Protein AF-A0A2C5XDT3-F1 (afdb_monomer)

Sequence (100 aa):
MDTTAPIPTVDDSHIVASPERKNSLDNYLQHRPTRDSLVNKNILPPTTAAPAIQAHQMELQKSMRADTLNEKISHRPSPDTLLKSGVLANDPRIPSDDEA

pLDDT: mean 86.86, std 13.88, range [42.31, 98.38]

Secondary structure (DSSP, 8-state):
----PPPP---GGGTS--HHHHHHHHHHHHTPPPHHHHHHTTSS-S--S-GGGHHHHHHHHHHHHHHHHHHHHHTPPPHHHHHHTTS-SS-TTS--TT--

Mean predicted aligned error: 11.34 Å

InterPro domains:
  IPR004018 RPEL repeat [PF02755] (24-47)
  IPR004018 RPEL repeat [PF02755] (69-88)
  IPR004018 RPEL repeat [PS51073] (23-48)
  IPR004018 RPEL repeat [PS51073] (67-92)
  IPR004018 RPEL repeat [SM00707] (23-48)
  IPR004018 RPEL repeat [SM00707] (67-92)
  IPR043451 Myocardin-like [PTHR22793] (21-88)

Radius of gyration: 30.21 Å; Cα contacts (8 Å, |Δi|>4): 21; chains: 1; bounding box: 70×46×77 Å

Nearest PDB structures (foldseek):
  3tpq-assembly1_M  TM=8.872E-01  e=1.530E-02  Mus musculus
  2yjf-assembly1_M  TM=7.401E-01  e=6.070E-03  Mus musculus

Solvent-accessible surface area (backbone atoms only — not comparable to full-atom values): 6603 Å² total; per-residue (Å²): 137,84,83,80,74,84,75,82,79,78,82,60,79,84,72,62,87,47,68,67,58,51,52,55,50,51,54,52,61,75,68,54,78,54,70,65,61,34,32,76,68,68,74,38,79,93,64,87,63,58,82,91,49,43,65,60,52,52,50,52,55,48,51,54,51,49,53,56,46,52,56,52,57,77,66,54,76,55,69,68,61,34,40,76,70,65,76,35,94,70,66,87,89,53,83,73,86,86,81,121

Structure (mmCIF, N/CA/C/O backbone):
data_AF-A0A2C5XDT3-F1
#
_entry.id   AF-A0A2C5XDT3-F1
#
loop_
_atom_site.group_PDB
_atom_site.id
_atom_site.type_symbol
_atom_site.label_atom_id
_atom_site.label_alt_id
_atom_site.label_comp_id
_atom_site.label_asym_id
_atom_site.label_entity_id
_atom_site.label_seq_id
_atom_site.pdbx_PDB_ins_code
_atom_site.Cartn_x
_atom_site.Cartn_y
_atom_site.Cartn_z
_atom_site.occupancy
_atom_site.B_iso_or_equiv
_atom_site.auth_seq_id
_atom_site.auth_comp_id
_atom_site.auth_asym_id
_atom_site.auth_atom_id
_atom_site.pdbx_PDB_model_num
ATOM 1 N N . MET A 1 1 ? 47.969 26.725 -35.139 1.00 46.31 1 MET A N 1
ATOM 2 C CA . MET A 1 1 ? 48.409 25.993 -33.935 1.00 46.31 1 MET A CA 1
ATOM 3 C C . MET A 1 1 ? 47.168 25.324 -33.371 1.00 46.31 1 MET A C 1
ATOM 5 O O . MET A 1 1 ? 46.492 25.922 -32.548 1.00 46.31 1 MET A O 1
ATOM 9 N N . ASP A 1 2 ? 46.806 24.161 -33.915 1.00 42.31 2 ASP A N 1
ATOM 10 C CA . ASP A 1 2 ? 45.640 23.388 -33.476 1.00 42.31 2 ASP A CA 1
ATOM 11 C C . ASP A 1 2 ? 46.068 22.436 -32.361 1.00 42.31 2 ASP A C 1
ATOM 13 O O . ASP A 1 2 ? 46.767 21.451 -32.598 1.00 42.31 2 ASP A O 1
ATOM 17 N N . THR A 1 3 ? 45.673 22.749 -31.131 1.00 54.56 3 THR A N 1
ATOM 18 C CA . THR A 1 3 ? 45.831 21.851 -29.986 1.00 54.56 3 THR A CA 1
ATOM 19 C C . THR A 1 3 ? 44.597 20.956 -29.927 1.00 54.56 3 THR A C 1
ATOM 21 O O . THR A 1 3 ? 43.594 21.315 -29.315 1.00 54.56 3 THR A O 1
ATOM 24 N N . THR A 1 4 ? 44.649 19.793 -30.582 1.00 59.06 4 THR A N 1
ATOM 25 C CA . THR A 1 4 ? 43.655 18.735 -30.361 1.00 59.06 4 THR A CA 1
ATOM 26 C C . THR A 1 4 ? 44.017 18.033 -29.048 1.00 59.06 4 THR A C 1
ATOM 28 O O . THR A 1 4 ? 45.078 17.421 -28.921 1.00 59.06 4 THR A O 1
ATOM 31 N N . ALA A 1 5 ? 43.205 18.234 -28.010 1.00 68.44 5 ALA A N 1
ATOM 32 C CA . ALA A 1 5 ? 43.407 17.580 -26.722 1.00 68.44 5 ALA A CA 1
ATOM 33 C C . ALA A 1 5 ? 43.130 16.070 -26.862 1.00 68.44 5 ALA A C 1
ATOM 35 O O . ALA A 1 5 ? 42.187 15.697 -27.565 1.00 68.44 5 ALA A O 1
ATOM 36 N N . PRO A 1 6 ? 43.914 15.189 -26.213 1.00 69.56 6 PRO A N 1
ATOM 37 C CA . PRO A 1 6 ? 43.668 13.757 -26.269 1.00 69.56 6 PRO A CA 1
ATOM 38 C C . PRO A 1 6 ? 42.313 13.443 -25.628 1.00 69.56 6 PRO A C 1
ATOM 40 O O . PRO A 1 6 ? 42.061 13.757 -24.465 1.00 69.56 6 PRO A O 1
ATOM 43 N N . ILE A 1 7 ? 41.439 12.831 -26.423 1.00 69.50 7 ILE A N 1
ATOM 44 C CA . ILE A 1 7 ? 40.157 12.275 -25.989 1.00 69.50 7 ILE A CA 1
ATOM 45 C C . ILE A 1 7 ? 40.434 11.265 -24.862 1.00 69.50 7 ILE A C 1
ATOM 47 O O . ILE A 1 7 ? 41.283 10.389 -25.055 1.00 69.50 7 ILE A O 1
ATOM 51 N N . PRO A 1 8 ? 39.763 11.353 -23.699 1.00 67.44 8 PRO A N 1
ATOM 52 C CA . PRO A 1 8 ? 39.918 10.354 -22.651 1.00 67.44 8 PRO A CA 1
ATOM 53 C C . PRO A 1 8 ? 39.470 8.990 -23.184 1.00 67.44 8 PRO A C 1
ATOM 55 O O . PRO A 1 8 ? 38.329 8.819 -23.614 1.00 67.44 8 PRO A O 1
ATOM 58 N N . THR A 1 9 ? 40.379 8.019 -23.176 1.00 68.25 9 THR A N 1
ATOM 59 C CA . THR A 1 9 ? 40.072 6.620 -23.473 1.00 68.25 9 THR A CA 1
ATOM 60 C C . THR A 1 9 ? 39.172 6.082 -22.365 1.00 68.25 9 THR A C 1
ATOM 62 O O . THR A 1 9 ? 39.618 5.934 -21.227 1.00 68.25 9 THR A O 1
ATOM 65 N N . VAL A 1 10 ? 37.902 5.832 -22.677 1.00 72.38 10 VAL A N 1
ATOM 66 C CA . VAL A 1 10 ? 36.990 5.114 -21.782 1.00 72.38 10 VAL A CA 1
ATOM 67 C C . VAL A 1 10 ? 37.496 3.678 -21.609 1.00 72.38 10 VAL A C 1
ATOM 69 O O . VAL A 1 10 ? 37.703 2.959 -22.584 1.00 72.38 10 VAL A O 1
ATOM 72 N N . ASP A 1 11 ? 37.773 3.285 -20.366 1.00 66.69 11 ASP A N 1
ATOM 73 C CA . ASP A 1 11 ? 38.167 1.921 -20.018 1.00 66.69 11 ASP A CA 1
ATOM 74 C C . ASP A 1 11 ? 36.921 1.019 -19.972 1.00 66.69 11 ASP A C 1
ATOM 76 O O . ASP A 1 11 ? 36.252 0.888 -18.947 1.00 66.69 11 ASP A O 1
ATOM 80 N N . ASP A 1 12 ? 36.587 0.405 -21.109 1.00 65.56 12 ASP A N 1
ATOM 81 C CA . ASP A 1 12 ? 35.429 -0.490 -21.263 1.00 65.56 12 ASP A CA 1
ATOM 82 C C . ASP A 1 12 ? 35.699 -1.932 -20.778 1.00 65.56 12 ASP A C 1
ATOM 84 O O . ASP A 1 12 ? 34.931 -2.860 -21.066 1.00 65.56 12 ASP A O 1
ATOM 88 N N . SER A 1 13 ? 36.760 -2.150 -19.992 1.00 65.62 13 SER A N 1
ATOM 89 C CA . SER A 1 13 ? 37.154 -3.459 -19.442 1.00 65.62 13 SER A CA 1
ATOM 90 C C . SER A 1 13 ? 36.039 -4.169 -18.658 1.00 65.62 13 SER A C 1
ATOM 92 O O . SER A 1 13 ? 36.014 -5.397 -18.553 1.00 65.62 13 SER A O 1
ATOM 94 N N . HIS A 1 14 ? 35.060 -3.425 -18.139 1.00 64.00 14 HIS A N 1
ATOM 95 C CA . HIS A 1 14 ? 33.908 -3.981 -17.423 1.00 64.00 14 HIS A CA 1
ATOM 96 C C . HIS A 1 14 ? 32.747 -4.425 -18.334 1.00 64.00 14 HIS A C 1
ATOM 98 O O . HIS A 1 14 ? 31.894 -5.199 -17.891 1.00 64.00 14 HIS A O 1
ATOM 104 N N . ILE A 1 15 ? 32.720 -3.993 -19.598 1.00 62.38 15 ILE A N 1
ATOM 105 C CA . ILE A 1 15 ? 31.623 -4.244 -20.550 1.00 62.38 15 ILE A CA 1
ATOM 106 C C . ILE A 1 15 ? 31.860 -5.521 -21.373 1.00 62.38 15 ILE A C 1
ATOM 108 O O . ILE A 1 15 ? 30.906 -6.168 -21.813 1.00 62.38 15 ILE A O 1
ATOM 112 N N . VAL A 1 16 ? 33.111 -5.970 -21.521 1.00 67.75 16 VAL A N 1
ATOM 113 C CA . VAL A 1 16 ? 33.431 -7.218 -22.235 1.00 67.75 16 VAL A CA 1
ATOM 114 C C . VAL A 1 16 ? 32.807 -8.426 -21.543 1.00 67.75 16 VAL A C 1
ATOM 116 O O . VAL A 1 16 ? 33.043 -8.687 -20.362 1.00 67.75 16 VAL A O 1
ATOM 119 N N . ALA A 1 17 ? 31.976 -9.164 -22.281 1.00 69.12 17 ALA A N 1
ATOM 120 C CA . ALA A 1 17 ? 31.184 -10.288 -21.797 1.00 69.12 17 ALA A CA 1
ATOM 121 C C . ALA A 1 17 ? 32.064 -11.495 -21.412 1.00 69.12 17 ALA A C 1
ATOM 123 O O . ALA A 1 17 ? 32.197 -12.448 -22.180 1.00 69.12 17 ALA A O 1
ATOM 124 N N . SER A 1 18 ? 32.640 -11.455 -20.206 1.00 81.69 18 SER A N 1
ATOM 125 C CA . SER A 1 18 ? 33.419 -12.554 -19.635 1.00 81.69 18 SER A CA 1
ATOM 126 C C . SER A 1 18 ? 32.533 -13.793 -19.426 1.00 81.69 18 SER A C 1
ATOM 128 O O . SER A 1 18 ? 31.410 -13.659 -18.920 1.00 81.69 18 SER A O 1
ATOM 130 N N . PRO A 1 19 ? 33.004 -15.000 -19.789 1.00 83.25 19 PRO A N 1
ATOM 131 C CA . PRO A 1 19 ? 32.267 -16.245 -19.569 1.00 83.25 19 PRO A CA 1
ATOM 132 C C . PRO A 1 19 ? 31.945 -16.490 -18.088 1.00 83.25 19 PRO A C 1
ATOM 134 O O . PRO A 1 19 ? 30.882 -17.022 -17.777 1.00 83.25 19 PRO A O 1
ATOM 137 N N . GLU A 1 20 ? 32.795 -16.031 -17.169 1.00 86.62 20 GLU A N 1
ATOM 138 C CA . GLU A 1 20 ? 32.569 -16.134 -15.721 1.00 86.62 20 GLU A CA 1
ATOM 139 C C . GLU A 1 20 ? 31.346 -15.323 -15.279 1.00 86.62 20 GLU A C 1
ATOM 141 O O . GLU A 1 20 ? 30.510 -15.802 -14.513 1.00 86.62 20 GLU A O 1
ATOM 146 N N . ARG A 1 21 ? 31.189 -14.110 -15.829 1.00 86.62 21 ARG A N 1
ATOM 147 C CA . ARG A 1 21 ? 30.027 -13.254 -15.559 1.00 86.62 21 ARG A CA 1
ATOM 148 C C . ARG A 1 21 ? 28.742 -13.883 -16.092 1.00 86.62 21 ARG A C 1
ATOM 150 O O . ARG A 1 21 ? 27.712 -13.805 -15.430 1.00 86.62 21 ARG A O 1
ATOM 157 N N . LYS A 1 22 ? 28.808 -14.518 -17.269 1.00 88.44 22 LYS A N 1
ATOM 158 C CA . LYS A 1 22 ? 27.668 -15.231 -17.866 1.00 88.44 22 LYS A CA 1
ATOM 159 C C . LYS A 1 22 ? 27.235 -16.414 -17.000 1.00 88.44 22 LYS A C 1
ATOM 161 O O . LYS A 1 22 ? 26.050 -16.543 -16.727 1.00 88.44 22 LYS A O 1
ATOM 166 N N . ASN A 1 23 ? 28.189 -17.225 -16.540 1.00 91.56 23 ASN A N 1
ATOM 167 C CA . ASN A 1 23 ? 27.916 -18.378 -15.681 1.00 91.56 23 ASN A CA 1
ATOM 168 C C . ASN A 1 23 ? 27.311 -17.946 -14.332 1.00 91.56 23 ASN A C 1
ATOM 170 O O . ASN A 1 23 ? 26.259 -18.435 -13.930 1.00 91.56 23 ASN A O 1
ATOM 174 N N . SER A 1 24 ? 27.914 -16.946 -13.681 1.00 92.25 24 SER A N 1
ATOM 175 C CA . SER A 1 24 ? 27.396 -16.387 -12.427 1.00 92.25 24 SER A CA 1
ATOM 176 C C . SER A 1 24 ? 25.963 -15.858 -12.576 1.00 92.25 24 SER A C 1
ATOM 178 O O . SER A 1 24 ? 25.092 -16.193 -11.773 1.00 92.25 24 SER A O 1
ATOM 180 N N . LEU A 1 25 ? 25.682 -15.094 -13.640 1.00 92.06 25 LEU A N 1
ATOM 181 C CA . LEU A 1 25 ? 24.339 -14.585 -13.919 1.00 92.06 25 LEU A CA 1
ATOM 182 C C . LEU A 1 25 ? 23.323 -15.714 -14.134 1.00 92.06 25 LEU A C 1
ATOM 184 O O . LEU A 1 25 ? 22.228 -15.638 -13.580 1.00 92.06 25 LEU A O 1
ATOM 188 N N . ASP A 1 26 ? 23.672 -16.744 -14.907 1.00 94.56 26 ASP A N 1
ATOM 189 C CA . ASP A 1 26 ? 22.775 -17.874 -15.168 1.00 94.56 26 ASP A CA 1
ATOM 190 C C . ASP A 1 26 ? 22.390 -18.592 -13.866 1.00 94.56 26 ASP A C 1
ATOM 192 O O . ASP A 1 26 ? 21.207 -18.802 -13.594 1.00 94.56 26 ASP A O 1
ATOM 196 N N . ASN A 1 27 ? 23.364 -18.831 -12.983 1.00 95.56 27 ASN A N 1
ATOM 197 C CA . ASN A 1 27 ? 23.122 -19.398 -11.657 1.00 95.56 27 ASN A CA 1
ATOM 198 C C . ASN A 1 27 ? 22.157 -18.536 -10.811 1.00 95.56 27 ASN A C 1
ATOM 200 O O . ASN A 1 27 ? 21.205 -19.046 -10.217 1.00 95.56 27 ASN A O 1
ATOM 204 N N . TYR A 1 28 ? 22.335 -17.209 -10.792 1.00 96.12 28 TYR A N 1
ATOM 205 C CA . TYR A 1 28 ? 21.421 -16.310 -10.072 1.00 96.12 28 TYR A CA 1
ATOM 206 C C . TYR A 1 28 ? 20.012 -16.264 -10.673 1.00 96.12 28 TYR A C 1
ATOM 208 O O . TYR A 1 28 ? 19.036 -16.119 -9.933 1.00 96.12 28 TYR A O 1
ATOM 216 N N . LEU A 1 29 ? 19.881 -16.386 -11.995 1.00 95.62 29 LEU A N 1
ATOM 217 C CA . LEU A 1 29 ? 18.580 -16.424 -12.662 1.00 95.62 29 LEU A CA 1
ATOM 218 C C . LEU A 1 29 ? 17.829 -17.726 -12.365 1.00 95.62 29 LEU A C 1
ATOM 220 O O . LEU A 1 29 ? 16.619 -17.674 -12.142 1.00 95.62 29 LEU A O 1
ATOM 224 N N . GLN A 1 30 ? 18.532 -18.860 -12.287 1.00 96.00 30 GLN A N 1
ATOM 225 C CA . GLN A 1 30 ? 17.951 -20.152 -11.901 1.00 96.00 30 GLN A CA 1
ATOM 226 C C . GLN A 1 30 ? 17.426 -20.152 -10.460 1.00 96.00 30 GLN A C 1
ATOM 228 O O . GLN A 1 30 ? 16.427 -20.804 -10.164 1.00 96.00 30 GLN A O 1
ATOM 233 N N . HIS A 1 31 ? 18.083 -19.430 -9.551 1.00 95.81 31 HIS A N 1
ATOM 234 C CA . HIS A 1 31 ? 17.699 -19.349 -8.134 1.00 95.81 31 HIS A CA 1
ATOM 235 C C . HIS A 1 31 ? 16.898 -18.086 -7.797 1.00 95.81 31 HIS A C 1
ATOM 237 O O . HIS A 1 31 ? 16.741 -17.724 -6.627 1.00 95.81 31 HIS A O 1
ATOM 243 N N . ARG A 1 32 ? 16.379 -17.395 -8.815 1.00 96.38 32 ARG A N 1
ATOM 244 C CA . ARG A 1 32 ? 15.620 -16.161 -8.640 1.00 96.38 32 ARG A CA 1
ATOM 245 C C . ARG A 1 32 ? 14.321 -16.429 -7.859 1.00 96.38 32 ARG A C 1
ATOM 247 O O . ARG A 1 32 ? 13.495 -17.222 -8.309 1.00 96.38 32 ARG A O 1
ATOM 254 N N . PRO A 1 33 ? 14.073 -15.719 -6.743 1.00 96.62 33 PRO A N 1
ATOM 255 C CA . PRO A 1 33 ? 12.808 -15.819 -6.023 1.00 96.62 33 PRO A CA 1
ATOM 256 C C . PRO A 1 33 ? 11.610 -15.402 -6.881 1.00 96.62 33 PRO A C 1
ATOM 258 O O . PRO A 1 33 ? 11.697 -14.480 -7.699 1.00 96.62 33 PRO A O 1
ATOM 261 N N . THR A 1 34 ? 10.463 -16.039 -6.644 1.00 96.81 34 THR A N 1
ATOM 262 C CA . THR A 1 34 ? 9.202 -15.661 -7.289 1.00 96.81 34 THR A CA 1
ATOM 263 C C . THR A 1 34 ? 8.736 -14.282 -6.824 1.00 96.81 34 THR A C 1
ATOM 265 O O . THR A 1 34 ? 9.071 -13.820 -5.727 1.00 96.81 34 THR A O 1
ATOM 268 N N . ARG A 1 35 ? 7.917 -13.621 -7.651 1.00 95.00 35 ARG A N 1
ATOM 269 C CA . ARG A 1 35 ? 7.324 -12.320 -7.314 1.00 95.00 35 ARG A CA 1
ATOM 270 C C . ARG A 1 35 ? 6.573 -12.378 -5.982 1.00 95.00 35 ARG A C 1
ATOM 272 O O . ARG A 1 35 ? 6.789 -11.511 -5.140 1.00 95.00 35 ARG A O 1
ATOM 279 N N . ASP A 1 36 ? 5.753 -13.405 -5.774 1.00 96.19 36 ASP A N 1
ATOM 280 C CA . ASP A 1 36 ? 4.953 -13.556 -4.554 1.00 96.19 36 ASP A CA 1
ATOM 281 C C . ASP A 1 36 ? 5.826 -13.682 -3.305 1.00 96.19 36 ASP A C 1
ATOM 283 O O . ASP A 1 36 ? 5.538 -13.058 -2.285 1.00 96.19 36 ASP A O 1
ATOM 287 N N . SER A 1 37 ? 6.958 -14.396 -3.384 1.00 96.81 37 SER A N 1
ATOM 288 C CA . SER A 1 37 ? 7.898 -14.456 -2.261 1.00 96.81 37 SER A CA 1
ATOM 289 C C . SER A 1 37 ? 8.474 -13.083 -1.909 1.00 96.81 37 SER A C 1
ATOM 291 O O . SER A 1 37 ? 8.732 -12.836 -0.732 1.00 96.81 37 SER A O 1
ATOM 293 N N . LEU A 1 38 ? 8.718 -12.212 -2.891 1.00 96.62 38 LEU A N 1
ATOM 294 C CA . LEU A 1 38 ? 9.240 -10.864 -2.647 1.00 96.62 38 LEU A CA 1
ATOM 295 C C . LEU A 1 38 ? 8.170 -9.946 -2.054 1.00 96.62 38 LEU A C 1
ATOM 297 O O . LEU A 1 38 ? 8.478 -9.141 -1.178 1.00 96.62 38 LEU A O 1
ATOM 301 N N . VAL A 1 39 ? 6.921 -10.096 -2.496 1.00 95.88 39 VAL A N 1
ATOM 302 C CA . VAL A 1 39 ? 5.771 -9.367 -1.951 1.00 95.88 39 VAL A CA 1
ATOM 303 C C . VAL A 1 39 ? 5.504 -9.770 -0.501 1.00 95.88 39 VAL A C 1
ATOM 305 O O . VAL A 1 39 ? 5.414 -8.905 0.364 1.00 95.88 39 VAL A O 1
ATOM 308 N N . ASN A 1 40 ? 5.482 -11.071 -0.202 1.00 96.56 40 ASN A N 1
ATOM 309 C CA . ASN A 1 40 ? 5.276 -11.579 1.160 1.00 96.56 40 ASN A CA 1
ATOM 310 C C . ASN A 1 40 ? 6.382 -11.134 2.127 1.00 96.56 40 ASN A C 1
ATOM 312 O O . ASN A 1 40 ? 6.129 -10.908 3.308 1.00 96.56 40 ASN A O 1
ATOM 316 N N . LYS A 1 41 ? 7.610 -10.973 1.623 1.00 97.38 41 LYS A N 1
ATOM 317 C CA . LYS A 1 41 ? 8.744 -10.431 2.386 1.00 97.38 41 LYS A CA 1
ATOM 318 C C . LYS A 1 41 ? 8.760 -8.897 2.453 1.00 97.38 41 LYS A C 1
ATOM 320 O O . LYS A 1 41 ? 9.711 -8.343 2.989 1.00 97.38 41 LYS A O 1
ATOM 325 N N . ASN A 1 42 ? 7.739 -8.215 1.929 1.00 95.06 42 ASN A N 1
ATOM 326 C CA . ASN A 1 42 ? 7.639 -6.752 1.851 1.00 95.06 42 ASN A CA 1
ATOM 327 C C . ASN A 1 42 ? 8.807 -6.076 1.102 1.00 95.06 42 ASN A C 1
ATOM 329 O O . ASN A 1 42 ? 9.133 -4.923 1.367 1.00 95.06 42 ASN A O 1
ATOM 333 N N . ILE A 1 43 ? 9.437 -6.783 0.158 1.00 96.00 43 ILE A N 1
ATOM 334 C CA . ILE A 1 43 ? 10.498 -6.234 -0.703 1.00 96.00 43 ILE A CA 1
ATOM 335 C C . ILE A 1 43 ? 9.881 -5.545 -1.924 1.00 96.00 43 ILE A C 1
ATOM 337 O O . ILE A 1 43 ? 10.309 -4.461 -2.311 1.00 96.00 43 ILE A O 1
ATOM 341 N N . LEU A 1 44 ? 8.875 -6.177 -2.539 1.00 94.12 44 LEU A N 1
ATOM 342 C CA . LEU A 1 44 ? 8.146 -5.626 -3.681 1.00 94.12 44 LEU A CA 1
ATOM 343 C C . LEU A 1 44 ? 6.733 -5.212 -3.248 1.00 94.12 44 LEU A C 1
ATOM 345 O O . LEU A 1 44 ? 6.086 -5.974 -2.528 1.00 94.12 44 LEU A O 1
ATOM 349 N N . PRO A 1 45 ? 6.204 -4.060 -3.697 1.00 92.44 45 PRO A N 1
ATOM 350 C CA . PRO A 1 45 ? 4.836 -3.689 -3.375 1.00 92.44 45 PRO A CA 1
ATOM 351 C C . PRO A 1 45 ? 3.822 -4.656 -4.028 1.00 92.44 45 PRO A C 1
ATOM 353 O O . PRO A 1 45 ? 3.997 -5.044 -5.191 1.00 92.44 45 PRO A O 1
ATOM 356 N N . PRO A 1 46 ? 2.726 -5.013 -3.326 1.00 92.88 46 PRO A N 1
ATOM 357 C CA . PRO A 1 46 ? 1.656 -5.885 -3.820 1.00 92.88 46 PRO A CA 1
ATOM 358 C C . PRO A 1 46 ? 0.726 -5.146 -4.800 1.00 92.88 46 PRO A C 1
ATOM 360 O O . PRO A 1 46 ? -0.490 -5.135 -4.634 1.00 92.88 46 PRO A O 1
ATOM 363 N N . THR A 1 47 ? 1.277 -4.462 -5.803 1.00 92.06 47 THR A N 1
ATOM 364 C CA . THR A 1 47 ? 0.485 -3.702 -6.774 1.00 92.06 47 THR A CA 1
ATOM 365 C C . THR A 1 47 ? 0.844 -4.052 -8.210 1.00 92.06 47 THR A C 1
ATOM 367 O O . THR A 1 47 ? 2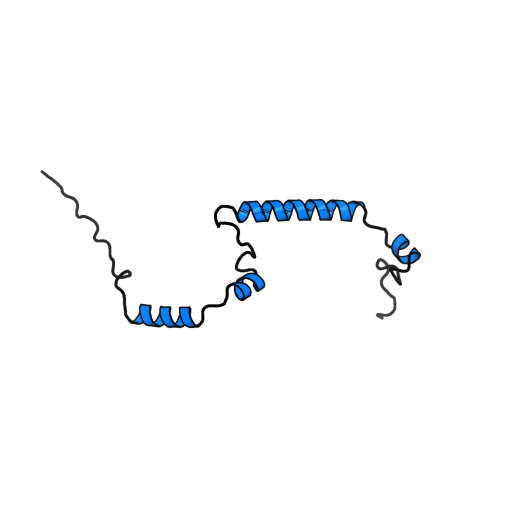.003 -4.311 -8.545 1.00 92.06 47 THR A O 1
ATOM 370 N N . THR A 1 48 ? -0.178 -4.043 -9.062 1.00 91.88 48 THR A N 1
ATOM 371 C CA . THR A 1 48 ? -0.070 -4.163 -10.523 1.00 91.88 48 THR A CA 1
ATOM 372 C C . THR A 1 48 ? -0.009 -2.781 -11.191 1.00 91.88 48 THR A C 1
ATOM 374 O O . THR A 1 48 ? 0.104 -2.686 -12.409 1.00 91.88 48 THR A O 1
ATOM 377 N N . ALA A 1 49 ? -0.079 -1.693 -10.415 1.00 92.31 49 ALA A N 1
ATOM 378 C CA . ALA A 1 49 ? 0.017 -0.336 -10.939 1.00 92.31 49 ALA A CA 1
ATOM 379 C C . ALA A 1 49 ? 1.385 -0.070 -11.589 1.00 92.31 49 ALA A C 1
ATOM 381 O O . ALA A 1 49 ? 2.416 -0.616 -11.177 1.00 92.31 49 ALA A O 1
ATOM 382 N N . ALA A 1 50 ? 1.392 0.803 -12.598 1.00 94.50 50 ALA A N 1
ATOM 383 C CA . ALA A 1 50 ? 2.610 1.185 -13.301 1.00 94.50 50 ALA A CA 1
ATOM 384 C C . ALA A 1 50 ? 3.628 1.825 -12.334 1.00 94.50 50 ALA A C 1
ATOM 386 O O . ALA A 1 50 ? 3.210 2.599 -11.471 1.00 94.50 50 ALA A O 1
ATOM 387 N N . PRO A 1 51 ? 4.947 1.577 -12.488 1.00 93.38 51 PRO A N 1
ATOM 388 C CA . PRO A 1 51 ? 5.975 2.044 -11.549 1.00 93.38 51 PRO A CA 1
ATOM 389 C C . PRO A 1 51 ? 5.901 3.538 -11.213 1.00 93.38 51 PRO A C 1
ATOM 391 O O . PRO A 1 51 ? 6.093 3.918 -10.063 1.00 93.38 51 PRO A O 1
ATOM 394 N N . ALA A 1 52 ? 5.537 4.372 -12.193 1.00 95.94 52 ALA A N 1
ATOM 395 C CA . ALA A 1 52 ? 5.430 5.820 -12.031 1.00 95.94 52 ALA A CA 1
ATOM 396 C C . ALA A 1 52 ? 4.350 6.274 -11.027 1.00 95.94 52 ALA A C 1
ATOM 398 O O . ALA A 1 52 ? 4.467 7.358 -10.470 1.00 95.94 52 ALA A O 1
ATOM 399 N N . ILE A 1 53 ? 3.307 5.470 -10.785 1.00 95.81 53 ILE A N 1
ATOM 400 C CA . ILE A 1 53 ? 2.154 5.851 -9.942 1.00 95.81 53 ILE A CA 1
ATOM 401 C C . ILE A 1 53 ? 2.044 5.033 -8.648 1.00 95.81 53 ILE A C 1
ATOM 403 O O . ILE A 1 53 ? 1.150 5.284 -7.840 1.00 95.81 53 ILE A O 1
ATOM 407 N N . GLN A 1 54 ? 2.939 4.065 -8.419 1.00 95.00 54 GLN A N 1
ATOM 408 C CA . GLN A 1 54 ? 2.882 3.195 -7.235 1.00 95.00 54 GLN A CA 1
ATOM 409 C C . GLN A 1 54 ? 2.979 3.998 -5.934 1.00 95.00 54 GLN A C 1
ATOM 411 O O . GLN A 1 54 ? 2.236 3.731 -4.992 1.00 95.00 54 GLN A O 1
ATOM 416 N N . ALA A 1 55 ? 3.838 5.021 -5.907 1.00 93.94 55 ALA A N 1
ATOM 417 C CA . ALA A 1 55 ? 4.004 5.891 -4.747 1.00 93.94 55 ALA A CA 1
ATOM 418 C C . ALA A 1 55 ? 2.696 6.610 -4.375 1.00 93.94 55 ALA A C 1
ATOM 420 O O . ALA A 1 55 ? 2.248 6.521 -3.233 1.00 93.94 55 ALA A O 1
ATOM 421 N N . HIS A 1 56 ? 2.032 7.235 -5.353 1.00 96.19 56 HIS A N 1
ATOM 422 C CA . HIS A 1 56 ? 0.759 7.926 -5.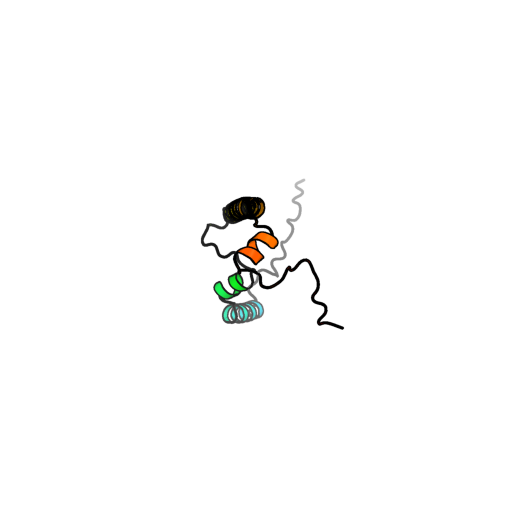134 1.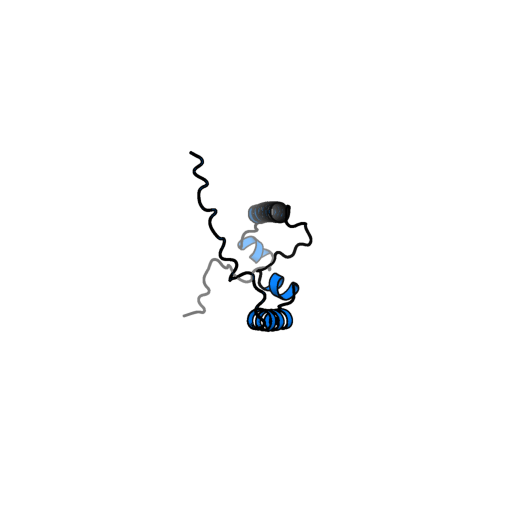00 96.19 56 HIS A CA 1
ATOM 423 C C . HIS A 1 56 ? -0.361 6.975 -4.703 1.00 96.19 56 HIS A C 1
ATOM 425 O O . HIS A 1 56 ? -1.153 7.303 -3.822 1.00 96.19 56 HIS A O 1
ATOM 431 N N . GLN A 1 57 ? -0.413 5.766 -5.270 1.00 95.75 57 GLN A N 1
ATOM 432 C CA . GLN A 1 57 ? -1.370 4.749 -4.836 1.00 95.75 57 GLN A CA 1
ATOM 433 C C . GLN A 1 57 ? -1.164 4.372 -3.361 1.00 95.75 57 GLN A C 1
ATOM 435 O O . GLN A 1 57 ? -2.133 4.276 -2.608 1.00 95.75 57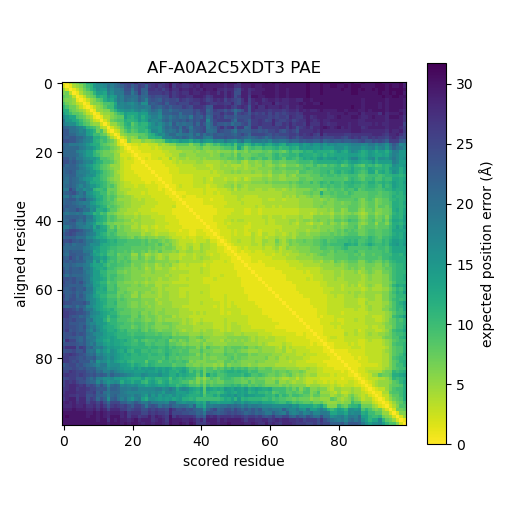 GLN A O 1
ATOM 440 N N . MET A 1 58 ? 0.086 4.158 -2.940 1.00 94.38 58 MET A N 1
ATOM 441 C CA . MET A 1 58 ? 0.412 3.808 -1.555 1.00 94.38 58 MET A CA 1
ATOM 442 C C . MET A 1 58 ? 0.090 4.946 -0.585 1.00 94.38 58 MET A C 1
ATOM 444 O O . MET A 1 58 ? -0.416 4.692 0.509 1.00 94.38 58 MET A O 1
ATOM 448 N N . GLU A 1 59 ? 0.354 6.188 -0.985 1.00 96.69 59 GLU A N 1
ATOM 449 C CA . GLU A 1 59 ? 0.017 7.382 -0.213 1.00 96.69 59 GLU A CA 1
ATOM 450 C C . GLU A 1 59 ? -1.495 7.505 0.000 1.00 96.69 59 GLU A C 1
ATOM 452 O O . GLU A 1 59 ? -1.945 7.615 1.143 1.00 96.69 59 GLU A O 1
ATOM 457 N N . LEU A 1 60 ? -2.288 7.359 -1.064 1.00 96.69 60 LEU A N 1
ATOM 458 C CA . LEU A 1 60 ? -3.747 7.354 -0.974 1.00 96.69 60 LEU A CA 1
ATOM 459 C C . LEU A 1 60 ? -4.247 6.240 -0.046 1.00 96.69 60 LEU A C 1
ATOM 461 O O . LEU A 1 60 ? -5.022 6.496 0.873 1.00 96.69 60 LEU A O 1
ATOM 465 N N . GLN A 1 61 ? -3.764 5.008 -0.231 1.00 96.19 61 GLN A N 1
ATOM 466 C CA . GLN A 1 61 ? -4.135 3.879 0.628 1.00 96.19 61 GLN A CA 1
ATOM 467 C C . GLN A 1 61 ? -3.772 4.115 2.096 1.00 96.19 61 GLN A C 1
ATOM 469 O O . GLN A 1 61 ? -4.477 3.641 2.989 1.00 96.19 61 GLN A O 1
ATOM 474 N N . LYS A 1 62 ? -2.658 4.802 2.364 1.00 97.38 62 LYS A N 1
ATOM 475 C CA . LYS A 1 62 ? -2.249 5.167 3.720 1.00 97.38 62 LYS A CA 1
ATOM 476 C C . LYS A 1 62 ? -3.189 6.215 4.310 1.00 97.38 62 LYS A C 1
ATOM 478 O O . LYS A 1 62 ? -3.618 6.014 5.442 1.00 97.38 62 LYS A O 1
ATOM 483 N N . SER A 1 63 ? -3.538 7.261 3.557 1.00 98.25 63 SER A N 1
ATOM 484 C CA . SER A 1 63 ? -4.502 8.281 3.997 1.00 98.25 63 SER A CA 1
ATOM 485 C C . SER A 1 63 ? -5.848 7.647 4.326 1.00 98.25 63 SER A C 1
ATOM 487 O O . SER A 1 63 ? -6.310 7.754 5.453 1.00 98.25 63 SER A O 1
ATOM 489 N N . MET A 1 64 ? -6.402 6.851 3.406 1.00 98.31 64 MET A N 1
ATOM 490 C CA . MET A 1 64 ? -7.684 6.169 3.616 1.00 98.31 64 MET A CA 1
ATOM 491 C C . MET A 1 64 ? -7.682 5.292 4.875 1.00 98.31 64 MET A C 1
ATOM 493 O O . MET A 1 64 ? -8.656 5.271 5.628 1.00 98.31 64 MET A O 1
ATOM 497 N N . ARG A 1 65 ? -6.583 4.563 5.125 1.00 98.12 65 ARG A N 1
ATOM 498 C CA . ARG A 1 65 ? -6.427 3.757 6.345 1.00 98.12 65 ARG A CA 1
ATOM 499 C C . ARG A 1 65 ? -6.337 4.618 7.599 1.00 98.12 65 ARG A C 1
ATOM 501 O O . ARG A 1 65 ? -6.914 4.230 8.610 1.00 98.12 65 ARG A O 1
ATOM 508 N N . ALA A 1 66 ? -5.628 5.742 7.546 1.00 98.38 66 ALA A N 1
ATOM 509 C CA . ALA A 1 66 ? -5.532 6.672 8.665 1.00 98.38 66 ALA A CA 1
ATOM 510 C C . ALA A 1 66 ? -6.902 7.279 8.996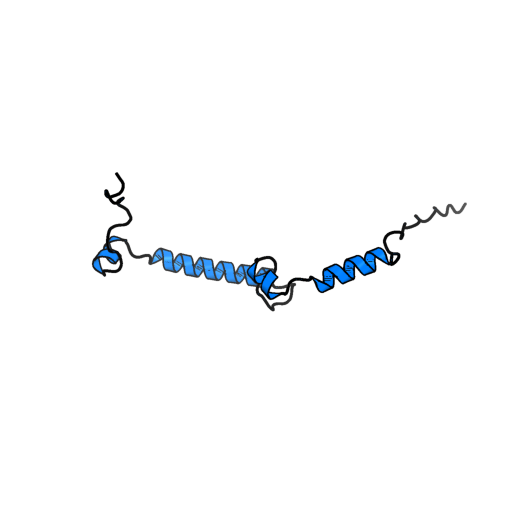 1.00 98.38 66 ALA A C 1
ATOM 512 O O . ALA A 1 66 ? -7.308 7.252 10.153 1.00 98.38 66 ALA A O 1
ATOM 513 N N . ASP A 1 67 ? -7.646 7.719 7.985 1.00 98.25 67 ASP A N 1
ATOM 514 C CA . ASP A 1 67 ? -8.978 8.303 8.148 1.00 98.25 67 ASP A CA 1
ATOM 515 C C . ASP A 1 67 ? -9.959 7.284 8.744 1.00 98.25 67 ASP A C 1
ATOM 517 O O . ASP A 1 67 ? -10.594 7.549 9.765 1.00 98.25 67 ASP A O 1
ATOM 521 N N . THR A 1 68 ? -9.985 6.065 8.190 1.00 98.25 68 THR A N 1
ATOM 522 C CA . THR A 1 68 ? -10.804 4.956 8.714 1.00 98.25 68 THR A CA 1
ATOM 523 C C . THR A 1 68 ? -10.432 4.607 10.158 1.00 98.25 68 THR A C 1
ATOM 525 O O . THR A 1 68 ? -11.292 4.279 10.977 1.00 98.25 68 THR A O 1
ATOM 528 N N . LEU A 1 69 ? -9.138 4.624 10.488 1.0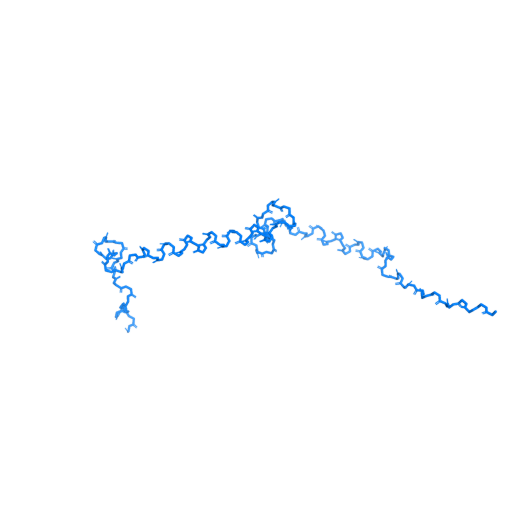0 98.31 69 LEU A N 1
ATOM 529 C CA . LEU A 1 69 ? -8.671 4.344 11.841 1.00 98.31 69 LEU A CA 1
ATOM 530 C C . LEU A 1 69 ? -9.103 5.449 12.810 1.00 98.31 69 LEU A C 1
ATOM 532 O O . LEU A 1 69 ? -9.591 5.134 13.892 1.00 98.31 69 LEU A O 1
ATOM 536 N N . ASN A 1 70 ? -8.966 6.715 12.419 1.00 98.12 70 ASN A N 1
ATOM 537 C CA . ASN A 1 70 ? -9.362 7.862 13.232 1.00 98.12 70 ASN A CA 1
ATOM 538 C C . ASN A 1 70 ? -10.858 7.827 13.562 1.00 98.12 70 ASN A C 1
ATOM 540 O O . ASN A 1 70 ? -11.227 7.997 14.722 1.00 98.12 70 ASN A O 1
ATOM 544 N N . GLU A 1 71 ? -11.705 7.520 12.579 1.00 97.88 71 GLU A N 1
ATOM 545 C CA . GLU A 1 71 ? -13.148 7.354 12.782 1.00 97.88 71 GLU A CA 1
ATOM 546 C C . GLU A 1 71 ? -13.469 6.215 13.765 1.00 97.88 71 GLU A C 1
ATOM 548 O O . GLU A 1 71 ? -14.319 6.347 14.648 1.00 97.88 71 GLU A O 1
ATOM 553 N N . LYS A 1 72 ? -12.772 5.078 13.663 1.00 97.62 72 LYS A N 1
ATOM 554 C CA . LYS A 1 72 ? -12.973 3.955 14.593 1.00 97.62 72 LYS A CA 1
ATOM 555 C C . LYS A 1 72 ? -12.476 4.266 16.001 1.00 97.62 72 LYS A C 1
ATOM 557 O O . LYS A 1 72 ? -13.069 3.803 16.971 1.00 97.62 72 LYS A O 1
ATOM 562 N N . ILE A 1 73 ? -11.399 5.038 16.121 1.00 97.25 73 ILE A N 1
ATOM 563 C CA . ILE A 1 73 ? -10.865 5.471 17.413 1.00 97.25 73 ILE A CA 1
ATOM 564 C C . ILE A 1 73 ? -11.815 6.468 18.083 1.00 97.25 73 ILE A C 1
ATOM 566 O O . ILE A 1 73 ? -12.037 6.349 19.287 1.00 97.25 73 ILE A O 1
ATOM 570 N N . SER A 1 74 ? -12.422 7.400 17.339 1.00 96.94 74 SER A N 1
ATOM 571 C CA . SER A 1 74 ? -13.367 8.368 17.918 1.00 96.94 74 SER A CA 1
ATOM 572 C C . SER A 1 74 ? -14.618 7.702 18.491 1.00 96.94 74 SER A C 1
ATOM 574 O O . SER A 1 74 ? -15.177 8.188 19.469 1.00 96.94 74 SER A O 1
ATOM 576 N N . HIS A 1 75 ? -15.033 6.571 17.917 1.00 96.25 75 HIS A N 1
ATOM 577 C CA . HIS A 1 75 ? -16.167 5.769 18.384 1.00 96.25 75 HIS A CA 1
ATOM 578 C C . HIS A 1 75 ? -15.748 4.567 19.241 1.00 96.25 75 HIS A C 1
ATOM 580 O O . HIS A 1 75 ? -16.528 3.629 19.417 1.00 96.25 75 HIS A O 1
ATOM 586 N N . ARG A 1 76 ? -14.515 4.548 19.762 1.00 96.19 76 ARG A N 1
ATOM 587 C CA . ARG A 1 76 ? -14.010 3.415 20.539 1.00 96.19 76 ARG A CA 1
ATOM 588 C C . ARG A 1 76 ? -14.825 3.248 21.836 1.00 96.19 76 ARG A C 1
ATOM 590 O O . ARG A 1 76 ? -14.820 4.162 22.661 1.00 96.19 76 ARG A O 1
ATOM 597 N N . PRO A 1 77 ? -15.486 2.094 22.058 1.00 95.25 77 PRO A N 1
ATOM 598 C CA . PRO A 1 77 ? -16.251 1.849 23.279 1.00 95.25 77 PRO A CA 1
ATOM 599 C C . PRO A 1 77 ? -15.330 1.785 24.503 1.00 95.25 77 PRO A C 1
ATOM 601 O O . PRO A 1 77 ? -14.187 1.321 24.414 1.00 95.25 77 PRO A O 1
ATOM 604 N N . SER A 1 78 ? -15.824 2.243 25.657 1.00 92.94 78 SER A N 1
ATOM 605 C CA . SER A 1 78 ? -15.069 2.139 26.907 1.00 92.94 78 SER A CA 1
ATOM 606 C C . SER A 1 78 ? -15.013 0.682 27.387 1.00 92.94 78 SER A C 1
ATOM 608 O O . SER A 1 78 ? -15.936 -0.090 27.101 1.00 92.94 78 SER A O 1
ATOM 610 N N . PRO A 1 79 ? -13.983 0.286 28.155 1.00 92.06 79 PRO A N 1
ATOM 611 C CA . PRO A 1 79 ? -13.907 -1.057 28.729 1.00 92.06 79 PRO A CA 1
ATOM 612 C C . PRO A 1 79 ? -15.178 -1.442 29.496 1.00 92.06 79 PRO A C 1
ATOM 614 O O . PRO A 1 79 ? -15.710 -2.525 29.288 1.00 92.06 79 PRO A O 1
ATOM 617 N N . ASP A 1 80 ? -15.747 -0.520 30.277 1.00 92.00 80 ASP A N 1
ATOM 618 C CA . ASP A 1 80 ? -16.960 -0.760 31.070 1.00 92.00 80 ASP A CA 1
ATOM 619 C C . ASP A 1 80 ? -18.167 -1.150 30.196 1.00 92.00 80 ASP A C 1
ATOM 621 O O . ASP A 1 80 ? -18.934 -2.057 30.529 1.00 92.00 80 ASP A O 1
ATOM 625 N N . THR A 1 81 ? -18.321 -0.505 29.030 1.00 93.12 81 THR A N 1
ATOM 626 C CA . THR A 1 81 ? -19.383 -0.859 28.070 1.00 93.12 81 THR A CA 1
ATOM 627 C C . THR A 1 81 ? -19.179 -2.248 27.460 1.00 93.12 81 THR A C 1
ATOM 629 O O .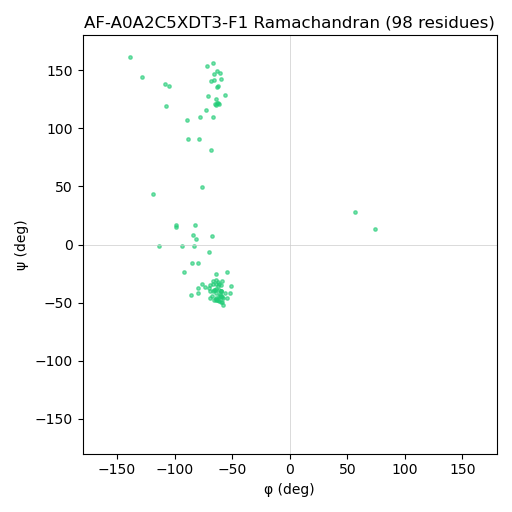 THR A 1 81 ? -20.152 -2.956 27.185 1.00 93.12 81 THR A O 1
ATOM 632 N N . LEU A 1 82 ? -17.924 -2.671 27.296 1.00 94.19 82 LEU A N 1
ATOM 633 C CA . LEU A 1 82 ? -17.572 -3.996 26.790 1.00 94.19 82 LEU A CA 1
ATOM 634 C C . LEU A 1 82 ? -17.766 -5.096 27.848 1.00 94.19 82 LEU A C 1
ATOM 636 O O . LEU A 1 82 ? -18.190 -6.192 27.489 1.00 94.19 82 LEU A O 1
ATOM 640 N N . LEU A 1 83 ? -17.542 -4.810 29.138 1.00 93.06 83 LEU A N 1
ATOM 641 C CA . LEU A 1 83 ? -17.898 -5.727 30.233 1.00 93.06 83 LEU A CA 1
ATOM 642 C C . LEU A 1 83 ? -19.416 -5.925 30.302 1.00 93.06 83 LEU A C 1
ATOM 644 O O . LEU A 1 83 ? -19.904 -7.051 30.338 1.00 93.06 83 LEU A O 1
ATOM 648 N N . LYS A 1 84 ? -20.186 -4.829 30.252 1.00 93.12 84 LYS A N 1
ATOM 649 C CA . LYS A 1 84 ? -21.656 -4.889 30.320 1.00 93.12 84 LYS A CA 1
ATOM 650 C C . LYS A 1 84 ? -22.276 -5.679 29.164 1.00 93.12 84 LYS A C 1
ATOM 652 O O . LYS A 1 84 ? -23.308 -6.317 29.346 1.00 93.12 84 LYS A O 1
ATOM 657 N N . SER A 1 85 ? -21.672 -5.617 27.981 1.00 93.00 85 SER A N 1
ATOM 658 C CA . SER A 1 85 ? -22.114 -6.375 26.803 1.00 93.00 85 SER A CA 1
ATOM 659 C C . SER A 1 85 ? -21.591 -7.817 26.767 1.00 9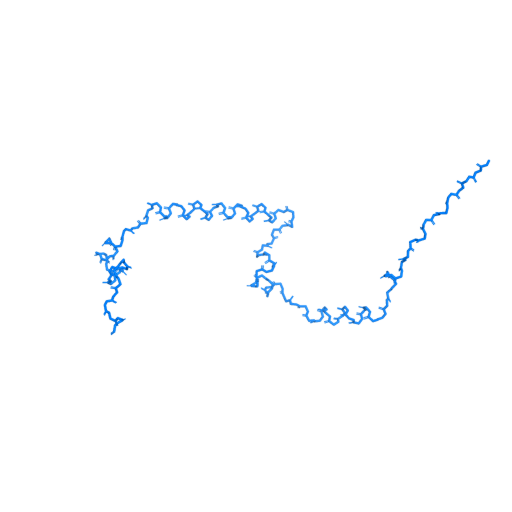3.00 85 SER A C 1
ATOM 661 O O . SER A 1 85 ? -21.940 -8.555 25.849 1.00 93.00 85 SER A O 1
ATOM 663 N N . GLY A 1 86 ? -20.788 -8.234 27.755 1.00 92.25 86 GLY A N 1
ATOM 664 C CA . GLY A 1 86 ? -20.227 -9.583 27.852 1.00 92.25 86 GLY A CA 1
ATOM 665 C C . GLY A 1 86 ? -19.086 -9.869 26.870 1.00 92.25 86 GLY A C 1
ATOM 666 O O . GLY A 1 86 ? -18.727 -11.026 26.681 1.00 92.25 86 GLY A O 1
ATOM 667 N N . VAL A 1 87 ? -18.521 -8.837 26.232 1.00 94.69 87 VAL A N 1
ATOM 668 C CA . VAL A 1 87 ? -17.384 -8.969 25.305 1.00 94.69 87 VAL A CA 1
ATOM 669 C C . VAL A 1 87 ? -16.061 -9.091 26.067 1.00 94.69 87 VAL A C 1
ATOM 671 O O . VAL A 1 87 ? -15.182 -9.843 25.651 1.00 94.69 87 VAL A O 1
ATOM 674 N N . LEU A 1 88 ? -15.910 -8.363 27.179 1.00 90.88 88 LEU A N 1
ATOM 675 C CA . LEU A 1 88 ? -14.767 -8.482 28.092 1.00 90.88 88 LEU A CA 1
ATOM 676 C C . LEU A 1 88 ? -15.174 -9.238 29.359 1.00 90.88 88 LEU A C 1
ATOM 678 O O . LEU A 1 88 ? -16.222 -8.955 29.933 1.00 90.88 88 LEU A O 1
ATOM 682 N N . ALA A 1 89 ? -14.320 -10.162 29.807 1.00 88.69 89 ALA A N 1
ATOM 683 C CA . ALA A 1 89 ? -14.536 -10.921 31.040 1.00 88.69 89 ALA A CA 1
ATOM 684 C C . ALA A 1 89 ? -14.159 -10.124 32.302 1.00 88.69 89 ALA A C 1
ATOM 686 O O . ALA A 1 89 ? -14.891 -10.159 33.282 1.00 88.69 89 ALA A O 1
ATOM 687 N N . ASN A 1 90 ? -13.043 -9.388 32.259 1.00 85.94 90 ASN A N 1
ATOM 688 C CA . ASN A 1 90 ? -12.526 -8.555 33.349 1.00 85.94 90 ASN A CA 1
ATOM 689 C C . ASN A 1 90 ? -12.006 -7.221 32.790 1.00 85.94 90 ASN A C 1
ATOM 691 O O . ASN A 1 90 ? -11.749 -7.111 31.587 1.00 85.94 90 ASN A O 1
ATOM 695 N N . ASP A 1 91 ? -11.859 -6.205 33.647 1.00 87.12 91 ASP A N 1
ATOM 696 C CA . ASP A 1 91 ? -11.343 -4.893 33.238 1.00 87.12 91 ASP A CA 1
ATOM 697 C C . ASP A 1 91 ? -9.830 -4.961 32.949 1.00 87.12 91 ASP A C 1
ATOM 699 O O . ASP A 1 91 ? -9.047 -5.180 33.871 1.00 87.12 91 ASP A O 1
ATOM 703 N N . PRO A 1 92 ? -9.386 -4.721 31.700 1.00 83.25 92 PRO A N 1
ATOM 704 C CA . PRO A 1 92 ? -7.976 -4.804 31.320 1.00 83.25 92 PRO A CA 1
ATOM 705 C C . PRO A 1 92 ? -7.102 -3.683 31.905 1.00 83.25 92 PRO A C 1
ATOM 707 O O . PRO A 1 92 ? -5.890 -3.689 31.702 1.00 83.25 92 PRO A O 1
ATOM 710 N N . ARG A 1 93 ? -7.685 -2.681 32.575 1.00 85.94 93 ARG A N 1
ATOM 711 C CA . ARG A 1 93 ? -6.933 -1.619 33.268 1.00 85.94 93 ARG A CA 1
ATOM 712 C C . ARG A 1 93 ? -6.408 -2.065 34.630 1.00 85.94 93 ARG A C 1
ATOM 714 O O . ARG A 1 93 ? -5.560 -1.377 35.192 1.00 85.94 93 ARG A O 1
ATOM 721 N N . ILE A 1 94 ? -6.936 -3.165 35.160 1.00 81.38 94 ILE A N 1
ATOM 722 C CA . ILE A 1 94 ? -6.583 -3.698 36.470 1.00 81.38 94 ILE A CA 1
ATOM 723 C C . ILE A 1 94 ? -5.741 -4.958 36.227 1.00 81.38 94 ILE A C 1
ATOM 725 O O . ILE A 1 94 ? -6.228 -5.88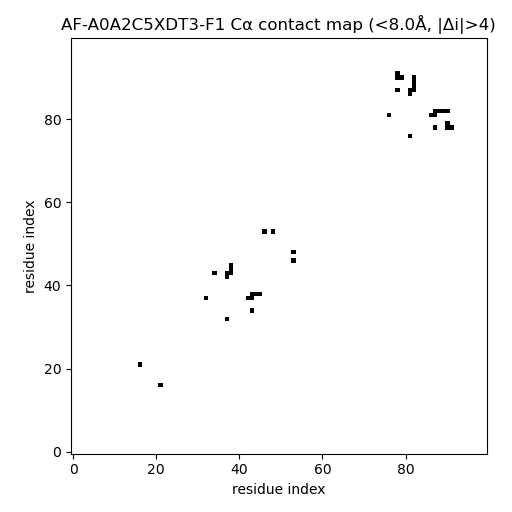2 35.572 1.00 81.38 94 ILE A O 1
ATOM 729 N N . PRO A 1 95 ? -4.480 -5.007 36.688 1.00 76.31 95 PRO A N 1
ATOM 730 C CA . PRO A 1 95 ? -3.702 -6.238 36.634 1.00 76.31 95 PRO A CA 1
ATOM 731 C C . PRO A 1 95 ? -4.389 -7.308 37.493 1.00 76.31 95 PRO A C 1
ATOM 733 O O . PRO A 1 95 ? -4.874 -7.014 38.581 1.00 76.31 95 PRO A O 1
ATOM 736 N N . SER A 1 96 ? -4.471 -8.537 36.991 1.00 71.12 96 SER A N 1
ATOM 737 C CA . SER A 1 96 ? -4.996 -9.676 37.747 1.00 71.12 96 SER A CA 1
ATOM 738 C C . SER A 1 96 ? -4.009 -10.076 38.843 1.00 71.12 96 SER A C 1
ATOM 740 O O . SER A 1 96 ? -2.850 -10.342 38.537 1.00 71.12 96 SER A O 1
ATOM 742 N N . ASP A 1 97 ? -4.476 -10.177 40.088 1.00 66.88 97 ASP A N 1
ATOM 743 C CA . ASP A 1 97 ? -3.676 -10.560 41.266 1.00 66.88 97 ASP A CA 1
ATOM 744 C C . ASP A 1 97 ? -3.188 -12.036 41.255 1.00 66.88 97 ASP A C 1
ATOM 746 O O . ASP A 1 97 ? -2.613 -12.503 42.234 1.00 66.88 97 ASP A O 1
ATOM 750 N N . ASP A 1 98 ? -3.386 -12.778 40.157 1.00 63.56 98 ASP A N 1
ATOM 751 C CA . ASP A 1 98 ? -3.019 -14.199 39.997 1.00 63.56 98 ASP A CA 1
ATOM 752 C C . ASP A 1 98 ? -1.542 -14.437 39.584 1.00 63.56 98 ASP A C 1
ATOM 754 O O . ASP A 1 98 ? -1.165 -15.566 39.267 1.00 63.56 98 ASP A O 1
ATOM 758 N N . GLU A 1 99 ? -0.691 -13.402 39.571 1.00 56.34 99 GLU A N 1
ATOM 759 C CA . GLU A 1 99 ? 0.733 -13.492 39.184 1.00 56.34 99 GLU A CA 1
ATOM 760 C C . GLU A 1 99 ? 1.707 -13.102 40.324 1.00 56.34 99 GLU A C 1
ATOM 762 O O . GLU A 1 99 ? 2.685 -12.384 40.104 1.00 56.34 99 GLU A O 1
ATOM 767 N N . ALA A 1 100 ? 1.436 -13.574 41.551 1.00 47.12 100 ALA A N 1
ATOM 768 C CA . ALA A 1 100 ? 2.320 -13.461 42.723 1.00 47.12 100 ALA A CA 1
ATOM 769 C C . ALA A 1 100 ? 2.709 -14.829 43.308 1.00 47.12 100 ALA A C 1
ATOM 771 O O . ALA A 1 100 ? 1.818 -15.699 43.442 1.00 47.12 100 ALA A O 1
#

Foldseek 3Di:
DDDDDDDDDDPCVVVPDDVVVVVVVVVCVVVPDDPVVCCVVVNDPPDPDDPVCVVVVVVVVVVVVVVVVVVCVVVPDDQVVCVVVVNDPDRPVDDDPPPD

Organism: NCBI:txid1035309